Protein AF-A0A9P8I429-F1 (afdb_monomer)

Mean predicted aligned error: 4.39 Å

Foldseek 3Di:
DVVQLVVLVVQLVVCVVVV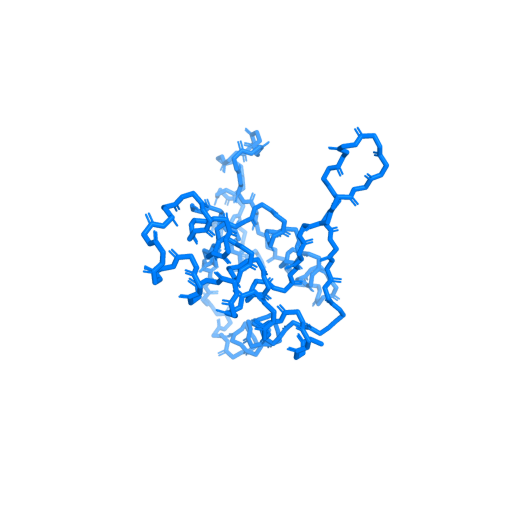PPVSNVVSVVQNLQVLLQWGWDQDPPRDTDIGGHPDHVVLVVVVVVVVVDPLQAAEEAEDADPVSQVVNVVSCVVVVQAEAEEDPPDPPVVVSVCCCVPVSSHRYYYYHD

pLDDT: mean 92.67, std 5.83, range [57.66, 98.06]

Organism: NCBI:txid265104

Solvent-accessible surface area (backbone atoms only — not comparable to full-atom values): 7317 Å² total; per-residue (Å²): 111,70,68,61,52,54,51,34,51,50,47,25,54,50,18,58,74,69,67,35,63,68,50,27,52,54,25,48,50,51,49,53,33,50,75,61,32,28,44,79,43,81,47,77,95,80,38,80,41,77,48,72,50,96,72,38,71,67,60,56,51,48,51,53,53,58,71,70,46,60,88,90,56,72,48,79,45,78,43,73,45,75,67,46,54,51,53,53,50,52,52,34,54,75,71,69,50,47,61,27,71,42,45,99,85,55,87,56,53,68,58,33,51,45,42,36,70,70,36,86,70,27,33,33,34,41,36,56,99

Sequence (129 aa):
MEGYVSMAAAKLLDAVKNKDTAGTEASYLQLRQLASGFMTVDGQNNDKIKVSFDSNPKLDYLEEKISAMPTESKMVVFHHFIHTNALISERLTKLKIKHARIWSGQKKVIEELSRFRDDPKCKILVLND

Secondary structure (DSSP, 8-state):
-HHHHHHHHHHHHHHHHTT-HHHHHHHHHHHHHHHTTEEEEE-GGG-EEEEE-S--HHHHHHHHHHHTS-TT--EEEEES-HHHHHHHHHHHHHTT--EEEE-TT-S-HHHHHHHHHH-TT--EEEEE-

Radius of gyration: 17.46 Å; Cα contacts (8 Å, |Δi|>4): 148; chains: 1; bounding box: 38×31×46 Å

InterPro domains:
  IPR027417 P-loop containing nucleoside triphosphate hydrolase [G3DSA:3.40.50.300] (5-129)
  IPR027417 P-loop containing nucleoside triphosphate hydrolase [SSF52540] (35-126)

Nearest PDB structures (foldseek):
  8enk-assembly1_A  TM=7.533E-01  e=4.285E-02  Homo sapiens
  6s8r-assembly1_A  TM=7.497E-01  e=5.234E-02  Drosophila melanogaster
  4cgz-assembly1_A  TM=8.079E-01  e=1.331E-01  Homo sapiens
  4q48-assembly1_A  TM=7.167E-01  e=2.339E+00  Deinococcus radiodurans R1 = ATCC 13939 = DSM 20539
  4q47-assembly1_A  TM=7.307E-01  e=3.730E+00  Deinococcus radiodurans R1 = ATCC 13939 = DSM 20539

Structure (mmCIF, N/CA/C/O backbone):
data_AF-A0A9P8I429-F1
#
_entry.id   AF-A0A9P8I429-F1
#
loop_
_atom_site.group_PDB
_atom_site.id
_atom_site.type_symbol
_atom_site.label_atom_id
_atom_site.label_alt_id
_atom_site.label_comp_id
_atom_site.label_asym_id
_atom_site.label_entity_id
_atom_site.label_seq_id
_atom_site.pdbx_PDB_ins_code
_atom_site.Cartn_x
_atom_site.Cartn_y
_atom_site.Cartn_z
_atom_site.occupancy
_atom_site.B_iso_or_equiv
_atom_site.auth_seq_id
_atom_site.auth_comp_id
_atom_site.auth_asym_id
_atom_site.auth_atom_id
_atom_site.pdbx_PDB_model_num
ATOM 1 N N . MET A 1 1 ? -4.573 -6.421 -17.853 1.00 57.66 1 MET A N 1
ATOM 2 C CA . MET A 1 1 ? -3.344 -6.582 -17.040 1.00 57.66 1 MET A CA 1
ATOM 3 C C . MET A 1 1 ? -2.288 -7.401 -17.777 1.00 57.66 1 MET A C 1
ATOM 5 O O . MET A 1 1 ? 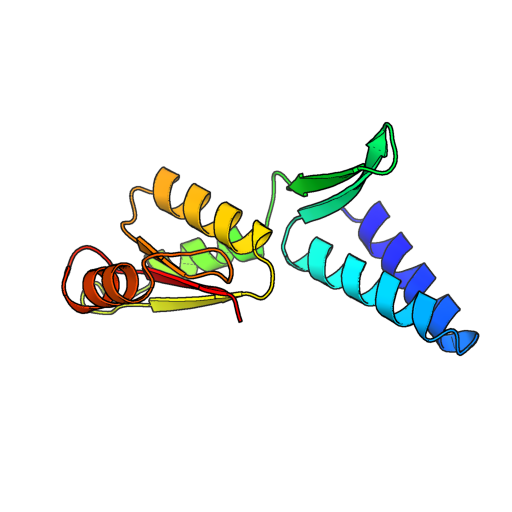-1.147 -6.959 -17.830 1.00 57.66 1 MET A O 1
ATOM 9 N N . GLU A 1 2 ? -2.668 -8.524 -18.403 1.00 62.41 2 GLU A N 1
ATOM 10 C CA . GLU A 1 2 ? -1.750 -9.428 -19.122 1.00 62.41 2 GLU A CA 1
ATOM 11 C C . GLU A 1 2 ? -0.841 -8.724 -20.143 1.00 62.41 2 GLU A C 1
ATOM 13 O O . GLU A 1 2 ? 0.356 -8.985 -20.160 1.00 62.41 2 GLU A O 1
ATOM 18 N N . GLY A 1 3 ? -1.354 -7.756 -20.914 1.00 82.00 3 GLY A N 1
ATOM 19 C CA . GLY A 1 3 ? -0.539 -7.023 -21.894 1.00 82.00 3 GLY A CA 1
ATOM 20 C C . GLY A 1 3 ? 0.637 -6.245 -21.282 1.00 82.00 3 GLY A C 1
ATOM 21 O O . GLY A 1 3 ? 1.768 -6.373 -21.742 1.00 82.00 3 GLY A O 1
ATOM 22 N N . TYR A 1 4 ? 0.403 -5.484 -20.207 1.00 83.12 4 TYR A N 1
ATOM 23 C CA . TYR A 1 4 ? 1.447 -4.664 -19.575 1.00 83.12 4 TYR A CA 1
ATOM 24 C C . TYR A 1 4 ? 2.495 -5.502 -18.844 1.00 83.12 4 TYR A C 1
ATOM 26 O O . TYR A 1 4 ? 3.683 -5.189 -18.904 1.00 83.12 4 TYR A O 1
ATOM 34 N N . VAL A 1 5 ? 2.062 -6.577 -18.179 1.00 85.19 5 VAL A N 1
ATOM 35 C CA . VAL A 1 5 ? 2.969 -7.491 -17.474 1.00 85.19 5 VAL A CA 1
ATOM 36 C C . VAL A 1 5 ? 3.880 -8.199 -18.474 1.00 85.19 5 VAL A C 1
ATOM 38 O O . VAL A 1 5 ? 5.098 -8.165 -18.307 1.00 85.19 5 VAL A O 1
ATOM 41 N N . SER A 1 6 ? 3.316 -8.758 -19.549 1.00 89.00 6 SER A N 1
ATOM 42 C CA . SER A 1 6 ? 4.089 -9.431 -20.599 1.00 89.00 6 SER A CA 1
ATOM 43 C C . SER A 1 6 ? 5.078 -8.487 -21.282 1.00 89.00 6 SER A C 1
ATOM 45 O O . SER A 1 6 ? 6.227 -8.860 -21.505 1.00 89.00 6 SER A O 1
ATOM 47 N N . MET A 1 7 ? 4.680 -7.238 -21.550 1.00 88.31 7 MET A N 1
ATOM 48 C CA . MET A 1 7 ? 5.580 -6.230 -22.117 1.00 88.31 7 MET A CA 1
ATOM 49 C C . MET A 1 7 ? 6.737 -5.874 -21.177 1.00 88.31 7 MET A C 1
ATOM 51 O O . MET A 1 7 ? 7.885 -5.831 -21.616 1.00 88.31 7 MET A O 1
ATOM 55 N N . ALA A 1 8 ? 6.461 -5.616 -19.897 1.00 88.62 8 ALA A N 1
ATOM 56 C CA . ALA A 1 8 ? 7.504 -5.277 -18.929 1.00 88.62 8 ALA A CA 1
ATOM 57 C C . ALA A 1 8 ? 8.461 -6.460 -18.686 1.00 88.62 8 ALA A C 1
ATOM 59 O O . ALA A 1 8 ? 9.672 -6.265 -18.588 1.00 88.62 8 ALA A O 1
ATOM 60 N N . ALA A 1 9 ? 7.941 -7.691 -18.668 1.00 91.38 9 ALA A N 1
ATOM 61 C CA . ALA A 1 9 ? 8.747 -8.905 -18.568 1.00 91.38 9 ALA A CA 1
ATOM 62 C C . ALA A 1 9 ? 9.642 -9.111 -19.801 1.00 91.38 9 ALA A C 1
ATOM 64 O O . ALA A 1 9 ? 10.825 -9.414 -19.657 1.00 91.38 9 ALA A O 1
ATOM 65 N N . ALA A 1 10 ? 9.111 -8.896 -21.009 1.00 92.56 10 ALA A N 1
ATOM 66 C CA . ALA A 1 10 ? 9.892 -8.982 -22.241 1.00 92.56 10 ALA A CA 1
ATOM 67 C C . ALA A 1 10 ? 11.034 -7.953 -22.264 1.00 92.56 10 ALA A C 1
ATOM 69 O O . ALA A 1 10 ? 12.169 -8.314 -22.569 1.00 92.56 10 ALA A O 1
ATOM 70 N N . LYS A 1 11 ? 10.756 -6.702 -21.867 1.00 92.19 11 LYS A N 1
ATOM 71 C CA . LYS A 1 11 ? 11.775 -5.644 -21.747 1.00 92.19 11 LYS A CA 1
ATOM 72 C C . LYS A 1 11 ? 12.861 -5.996 -20.736 1.00 92.19 11 LYS A C 1
ATOM 74 O O . LYS A 1 11 ? 14.035 -5.782 -21.013 1.00 92.19 11 LYS A O 1
ATOM 79 N N . LEU A 1 12 ? 12.484 -6.578 -19.597 1.00 92.62 12 LEU A N 1
ATOM 80 C CA . LEU A 1 12 ? 13.448 -7.034 -18.599 1.00 92.62 12 LEU A CA 1
ATOM 81 C C . LEU A 1 12 ? 14.372 -8.118 -19.169 1.00 92.62 12 LEU A C 1
ATOM 83 O O . LEU A 1 12 ? 15.586 -8.027 -19.022 1.00 92.62 12 LEU A O 1
ATOM 87 N N . LEU A 1 13 ? 13.809 -9.134 -19.831 1.00 93.75 13 LEU A N 1
ATOM 88 C CA . LEU A 1 13 ? 14.592 -10.222 -20.423 1.00 93.75 13 LEU A CA 1
ATOM 89 C C . LEU A 1 13 ? 15.557 -9.718 -21.499 1.00 93.75 13 LEU A C 1
ATOM 91 O O . LEU A 1 13 ? 16.689 -10.193 -21.569 1.00 93.75 13 LEU A O 1
ATOM 95 N N . ASP A 1 14 ? 15.117 -8.774 -22.327 1.00 95.19 14 ASP A N 1
ATOM 96 C CA . ASP A 1 14 ? 15.958 -8.159 -23.351 1.00 95.19 14 ASP A CA 1
ATOM 97 C C . ASP A 1 14 ? 17.098 -7.334 -22.730 1.00 95.19 14 ASP A C 1
ATOM 99 O O . ASP A 1 14 ? 18.266 -7.548 -23.053 1.00 95.19 14 ASP A O 1
ATOM 103 N N . ALA A 1 15 ? 16.792 -6.484 -21.744 1.00 93.69 15 ALA A N 1
ATOM 104 C CA . ALA A 1 15 ? 17.796 -5.685 -21.042 1.00 93.69 15 ALA A CA 1
ATOM 105 C C . ALA A 1 15 ? 18.860 -6.558 -20.350 1.00 93.69 15 ALA A C 1
ATOM 107 O O . ALA A 1 15 ? 20.057 -6.285 -20.461 1.00 93.69 15 ALA A O 1
ATOM 108 N N . VAL A 1 16 ? 18.448 -7.661 -19.711 1.00 93.94 16 VAL A N 1
ATOM 109 C CA . VAL A 1 16 ? 19.367 -8.618 -19.072 1.00 93.94 16 VAL A CA 1
ATOM 110 C C . VAL A 1 16 ? 20.281 -9.288 -20.100 1.00 93.94 16 VAL A C 1
ATOM 112 O O . VAL A 1 16 ? 21.489 -9.378 -19.874 1.00 93.94 16 VAL A O 1
ATOM 115 N N . LYS A 1 17 ? 19.740 -9.730 -21.245 1.00 95.88 17 LYS A N 1
ATOM 116 C CA . LYS A 1 17 ? 20.541 -10.328 -22.331 1.00 95.88 17 LYS A CA 1
ATOM 117 C C . LYS A 1 17 ? 21.586 -9.352 -22.866 1.00 95.88 17 LYS A C 1
ATOM 119 O O . LYS A 1 17 ? 22.721 -9.753 -23.118 1.00 95.88 17 LYS A O 1
ATOM 124 N N . ASN A 1 18 ? 21.213 -8.082 -22.979 1.00 95.12 18 ASN A N 1
ATOM 125 C CA . ASN A 1 18 ? 22.065 -7.022 -23.507 1.00 95.12 18 ASN A CA 1
ATOM 126 C C . ASN A 1 18 ? 23.000 -6.402 -22.450 1.00 95.12 18 ASN A C 1
ATOM 128 O O . ASN A 1 18 ? 23.774 -5.507 -22.781 1.00 95.12 18 ASN A O 1
ATOM 132 N N . LYS A 1 19 ? 22.965 -6.880 -21.194 1.00 94.50 19 LYS A N 1
ATOM 133 C CA . LYS A 1 19 ? 23.701 -6.311 -20.046 1.00 94.50 19 LYS A CA 1
ATOM 134 C C . LYS A 1 19 ? 23.427 -4.812 -19.834 1.00 94.50 19 LYS A C 1
ATOM 136 O O . LYS A 1 19 ? 24.275 -4.095 -19.306 1.00 94.50 19 LYS A O 1
ATOM 141 N N . ASP A 1 20 ? 22.237 -4.355 -20.217 1.00 94.75 20 ASP A N 1
ATOM 142 C CA . ASP A 1 20 ? 21.756 -3.000 -19.963 1.00 94.75 20 ASP A CA 1
ATOM 143 C C . ASP A 1 20 ? 21.217 -2.917 -18.530 1.00 94.75 20 ASP A C 1
ATOM 145 O O . ASP A 1 20 ? 20.091 -3.329 -18.223 1.00 94.75 20 ASP A O 1
ATOM 149 N N . THR A 1 21 ? 22.050 -2.409 -17.624 1.00 94.38 21 THR A N 1
ATOM 150 C CA . THR A 1 21 ? 21.715 -2.279 -16.203 1.00 94.38 21 THR A CA 1
ATOM 151 C C . THR A 1 21 ? 20.580 -1.284 -15.974 1.00 94.38 21 THR A C 1
ATOM 153 O O . THR A 1 21 ? 19.653 -1.586 -15.223 1.00 94.38 21 THR A O 1
ATOM 156 N N . ALA A 1 22 ? 20.586 -0.145 -16.670 1.00 93.06 22 ALA A N 1
ATOM 157 C CA . ALA A 1 22 ? 19.563 0.886 -16.527 1.00 93.06 22 ALA A CA 1
ATOM 158 C C . ALA A 1 22 ? 18.193 0.398 -17.029 1.00 93.06 22 ALA A C 1
ATOM 160 O O . ALA A 1 22 ? 17.178 0.572 -16.348 1.00 93.06 22 ALA A O 1
ATOM 161 N N . GLY A 1 23 ? 18.156 -0.274 -18.184 1.00 90.81 23 GLY A N 1
ATOM 162 C CA . GLY A 1 23 ? 16.935 -0.884 -18.717 1.00 90.81 23 GLY A CA 1
ATOM 163 C C . GLY A 1 23 ? 16.387 -2.002 -17.825 1.00 90.81 23 GLY A C 1
ATOM 164 O O . GLY A 1 23 ? 15.167 -2.128 -17.654 1.00 90.81 23 GLY A O 1
ATOM 165 N N . THR A 1 24 ? 17.282 -2.771 -17.198 1.00 92.94 24 THR A N 1
ATOM 166 C CA . THR A 1 24 ? 16.927 -3.818 -16.229 1.00 92.94 24 THR A CA 1
ATOM 167 C C . THR A 1 24 ? 16.264 -3.211 -14.993 1.00 92.94 24 THR A C 1
ATOM 169 O O . THR A 1 24 ? 15.174 -3.638 -14.609 1.00 92.94 24 THR A O 1
ATOM 172 N N . GLU A 1 25 ? 16.866 -2.177 -14.400 1.00 93.31 25 GLU A N 1
ATOM 173 C CA . GLU A 1 25 ? 16.322 -1.486 -13.225 1.00 93.31 25 GLU A CA 1
ATOM 174 C C . GLU A 1 25 ? 14.966 -0.833 -13.511 1.00 93.31 25 GLU A C 1
ATOM 176 O O . GLU A 1 25 ? 14.022 -0.986 -12.730 1.00 93.31 25 GLU A O 1
ATOM 181 N N . ALA A 1 26 ? 14.836 -0.158 -14.655 1.00 91.00 26 ALA A N 1
ATOM 182 C CA . ALA A 1 26 ? 13.589 0.479 -15.061 1.00 91.00 26 ALA A CA 1
ATOM 183 C C . ALA A 1 26 ? 12.457 -0.545 -15.249 1.00 91.00 26 ALA A C 1
ATOM 185 O O . ALA A 1 26 ? 11.350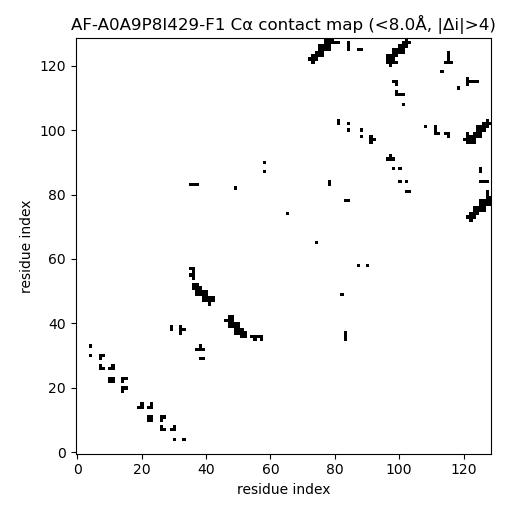 -0.358 -14.734 1.00 91.00 26 ALA A O 1
ATOM 186 N N . SER A 1 27 ? 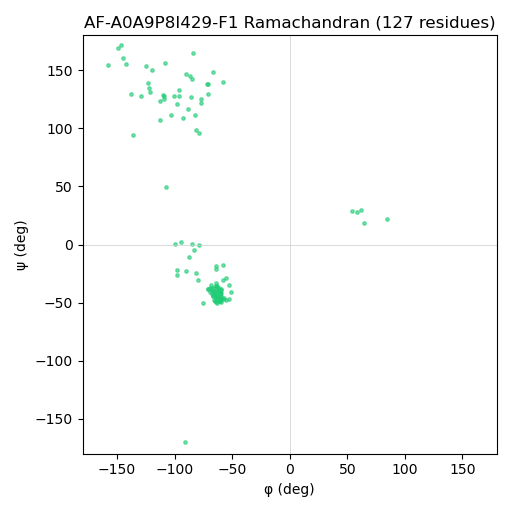12.736 -1.653 -15.942 1.00 92.31 27 SER A N 1
ATOM 187 C CA . SER A 1 27 ? 11.752 -2.716 -16.184 1.00 92.31 27 SER A CA 1
ATOM 188 C C . SER A 1 27 ? 11.375 -3.439 -14.889 1.00 92.31 27 SER A C 1
ATOM 190 O O . SER A 1 27 ? 10.198 -3.707 -14.639 1.00 92.31 27 SER A O 1
ATOM 192 N N . TYR A 1 28 ? 12.352 -3.693 -14.015 1.00 93.81 28 TYR A N 1
ATOM 193 C CA . TYR A 1 28 ? 12.114 -4.270 -12.695 1.00 93.81 28 TYR A CA 1
ATOM 194 C C . TYR A 1 28 ? 11.231 -3.364 -11.826 1.00 93.81 28 TYR A C 1
ATOM 196 O O . TYR A 1 28 ? 10.271 -3.834 -11.211 1.00 93.81 28 TYR A O 1
ATOM 204 N N . LEU A 1 29 ? 11.488 -2.053 -11.819 1.00 93.31 29 LEU A N 1
ATOM 205 C CA . LEU A 1 29 ? 10.653 -1.086 -11.110 1.00 93.31 29 LEU A CA 1
ATOM 206 C C . LEU A 1 29 ? 9.207 -1.102 -11.625 1.00 93.31 29 LEU A C 1
ATOM 208 O O . LEU A 1 29 ? 8.279 -1.127 -10.815 1.00 93.31 29 LEU A O 1
ATOM 212 N N . GLN A 1 30 ? 9.003 -1.136 -12.945 1.00 93.06 30 GLN A N 1
ATOM 213 C CA . GLN A 1 30 ? 7.664 -1.225 -13.541 1.00 93.06 30 GLN A CA 1
ATOM 214 C C . GLN A 1 30 ? 6.927 -2.493 -13.097 1.00 93.06 30 GLN A C 1
ATOM 216 O O . GLN A 1 30 ? 5.778 -2.413 -12.665 1.00 93.06 30 GLN A O 1
ATOM 221 N N . LEU A 1 31 ? 7.593 -3.651 -13.116 1.00 93.75 31 LEU A N 1
ATOM 222 C CA . LEU A 1 31 ? 7.013 -4.907 -12.631 1.00 93.75 31 LEU A CA 1
ATOM 223 C C . LEU A 1 31 ? 6.629 -4.830 -11.147 1.00 93.75 31 LEU A C 1
A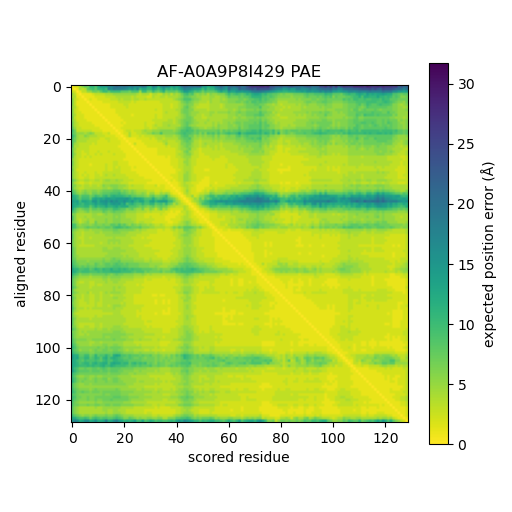TOM 225 O O . LEU A 1 31 ? 5.550 -5.288 -10.770 1.00 93.75 31 LEU A O 1
ATOM 229 N N . ARG A 1 32 ? 7.458 -4.203 -10.301 1.00 94.75 32 ARG A N 1
ATOM 230 C CA . ARG A 1 32 ? 7.132 -3.993 -8.879 1.00 94.75 32 ARG A CA 1
ATOM 231 C C . ARG A 1 32 ? 5.903 -3.105 -8.692 1.00 94.75 32 ARG A C 1
ATOM 233 O O . ARG A 1 32 ? 5.086 -3.397 -7.816 1.00 94.75 32 ARG A O 1
ATOM 240 N N . GLN A 1 33 ? 5.754 -2.047 -9.492 1.00 94.69 33 GLN A N 1
ATOM 241 C CA . GLN A 1 33 ? 4.566 -1.186 -9.457 1.00 94.69 33 GLN A CA 1
ATOM 242 C C . GLN A 1 33 ? 3.318 -1.979 -9.854 1.00 94.69 33 GLN A C 1
ATOM 244 O O . GLN A 1 33 ? 2.357 -2.009 -9.082 1.00 94.69 33 GLN A O 1
ATOM 249 N N . LEU A 1 34 ? 3.377 -2.704 -10.982 1.00 93.50 34 LEU A N 1
ATOM 250 C CA . LEU A 1 34 ? 2.278 -3.546 -11.467 1.00 93.50 34 LEU A CA 1
ATOM 251 C C . LEU A 1 34 ? 1.847 -4.556 -10.404 1.00 93.50 34 LEU A C 1
ATOM 253 O O . LEU A 1 34 ? 0.669 -4.645 -10.064 1.00 93.50 34 LEU A O 1
ATOM 257 N N . ALA A 1 35 ? 2.815 -5.246 -9.798 1.00 92.50 35 ALA A N 1
ATOM 258 C CA . ALA A 1 35 ? 2.569 -6.178 -8.706 1.00 92.50 35 ALA A CA 1
ATOM 259 C C . ALA A 1 35 ? 2.009 -5.500 -7.445 1.00 92.50 35 ALA A C 1
ATOM 261 O O . ALA A 1 35 ? 1.489 -6.186 -6.572 1.00 92.50 35 ALA A O 1
ATOM 262 N N . SER A 1 36 ? 2.151 -4.184 -7.295 1.00 93.62 36 SER A N 1
ATOM 263 C CA . SER A 1 36 ? 1.601 -3.397 -6.182 1.00 93.62 36 SER A CA 1
ATOM 264 C C . SER A 1 36 ? 0.235 -2.779 -6.512 1.00 93.62 36 SER A C 1
ATOM 266 O O . SER A 1 36 ? -0.339 -2.080 -5.674 1.00 93.62 36 SER A O 1
ATOM 268 N N . GLY A 1 37 ? -0.292 -3.057 -7.709 1.00 93.62 37 GLY A N 1
ATOM 269 C CA . GLY A 1 37 ? -1.623 -2.663 -8.164 1.00 93.62 37 GLY A CA 1
ATOM 270 C C . GLY A 1 37 ? -1.717 -1.258 -8.751 1.00 93.62 37 GLY A C 1
ATOM 271 O O . GLY A 1 37 ? -2.802 -0.681 -8.782 1.00 93.62 37 GLY A O 1
ATOM 272 N N . PHE A 1 38 ? -0.600 -0.699 -9.212 1.00 95.06 38 PHE A N 1
ATOM 273 C CA . PHE A 1 38 ? -0.599 0.565 -9.940 1.00 95.06 38 PHE A CA 1
ATOM 274 C C . PHE A 1 38 ? 0.496 0.582 -11.006 1.00 95.06 38 PHE A C 1
ATOM 276 O O . PHE A 1 38 ? 1.350 -0.296 -11.061 1.00 95.06 38 PHE A O 1
ATOM 283 N N . MET A 1 39 ? 0.505 1.599 -11.852 1.00 93.94 39 MET A N 1
ATOM 284 C CA . MET A 1 39 ? 1.631 1.877 -12.734 1.00 93.94 39 MET A CA 1
ATOM 285 C C . MET A 1 39 ? 1.856 3.372 -12.872 1.00 93.94 39 MET A C 1
ATOM 287 O O . MET A 1 39 ? 0.938 4.171 -12.695 1.00 93.94 39 MET A O 1
ATOM 291 N N . THR A 1 40 ? 3.089 3.746 -13.191 1.00 92.62 40 THR A N 1
ATOM 292 C CA . THR A 1 40 ? 3.428 5.117 -13.563 1.00 92.62 40 THR A CA 1
ATOM 293 C C . THR A 1 40 ? 3.424 5.233 -15.081 1.00 92.62 40 THR A C 1
ATOM 295 O O . THR A 1 40 ? 4.076 4.437 -15.755 1.00 92.62 40 THR A O 1
ATOM 298 N N . VAL A 1 41 ? 2.697 6.214 -15.600 1.00 89.75 41 VAL A N 1
ATOM 299 C CA . VAL A 1 41 ? 2.647 6.567 -17.020 1.00 89.75 41 VAL A CA 1
ATOM 300 C C . VAL A 1 41 ? 3.113 8.003 -17.198 1.00 89.75 41 VAL A C 1
ATOM 302 O O . VAL A 1 41 ? 2.932 8.835 -16.304 1.00 89.75 41 VAL A O 1
ATOM 305 N N . ASP A 1 42 ? 3.708 8.288 -18.347 1.00 86.94 42 ASP A N 1
ATOM 306 C CA . ASP A 1 42 ? 4.075 9.650 -18.707 1.00 86.94 42 ASP A CA 1
ATOM 307 C C . ASP A 1 42 ? 2.814 10.406 -19.152 1.00 86.94 42 ASP A C 1
ATOM 309 O O . ASP A 1 42 ? 2.051 9.951 -20.007 1.00 86.94 42 ASP A O 1
ATOM 313 N N . GLY A 1 43 ? 2.563 11.535 -18.503 1.00 83.31 43 GLY A N 1
ATOM 314 C CA . GLY A 1 43 ? 1.513 12.487 -18.818 1.00 83.31 43 GLY A CA 1
ATOM 315 C C . GLY A 1 43 ? 1.991 13.569 -19.783 1.00 83.31 43 GLY A C 1
ATOM 316 O O . GLY A 1 43 ? 3.082 13.510 -20.352 1.00 83.31 43 GLY A O 1
ATOM 317 N N . GLN A 1 44 ? 1.163 14.598 -19.961 1.00 81.12 44 GLN A N 1
ATOM 318 C CA . GLN A 1 44 ? 1.572 15.791 -20.705 1.00 81.12 44 GLN A CA 1
ATOM 319 C C . GLN A 1 44 ? 2.683 16.529 -19.934 1.00 81.12 44 GLN A C 1
ATOM 321 O O . GLN A 1 44 ? 2.718 16.488 -18.709 1.00 81.12 44 GLN A O 1
ATOM 326 N N . ASN A 1 45 ? 3.598 17.193 -20.646 1.00 80.06 45 ASN A N 1
ATOM 327 C CA . ASN A 1 45 ? 4.696 17.988 -20.068 1.00 80.06 45 ASN A CA 1
ATOM 328 C C . ASN A 1 45 ? 5.716 17.216 -19.201 1.00 80.06 45 ASN A C 1
ATOM 330 O O . ASN A 1 45 ? 6.332 17.811 -18.322 1.00 80.06 45 ASN A O 1
ATOM 334 N N . ASN A 1 46 ? 5.946 15.924 -19.467 1.00 76.38 46 ASN A N 1
ATOM 335 C CA . ASN A 1 46 ? 6.842 15.050 -18.685 1.00 76.38 46 ASN A CA 1
ATOM 336 C C . ASN A 1 46 ? 6.393 14.800 -17.231 1.00 76.38 46 ASN A C 1
ATOM 338 O O . ASN A 1 46 ? 7.193 14.348 -16.405 1.00 76.38 46 ASN A O 1
ATOM 342 N N . ASP A 1 47 ? 5.120 15.042 -16.911 1.00 87.12 47 ASP A N 1
ATOM 343 C CA . ASP A 1 47 ? 4.579 14.692 -15.602 1.00 87.12 47 ASP A CA 1
ATOM 344 C C . ASP A 1 47 ? 4.421 13.176 -15.463 1.00 87.12 47 ASP A C 1
ATOM 346 O O . ASP A 1 47 ? 3.948 12.493 -16.366 1.00 87.12 47 ASP A O 1
ATOM 350 N N . LYS A 1 48 ? 4.773 12.627 -14.299 1.00 87.56 48 LYS A N 1
ATOM 351 C CA . LYS A 1 48 ? 4.571 11.203 -13.997 1.00 87.56 48 LYS A CA 1
ATOM 352 C C . LYS A 1 48 ? 3.232 10.994 -13.304 1.00 87.56 48 LYS A C 1
ATOM 354 O O . LYS A 1 48 ? 3.078 11.328 -12.128 1.00 87.56 48 LYS A O 1
ATOM 359 N N . ILE A 1 49 ? 2.282 10.389 -14.008 1.00 91.44 49 ILE A N 1
ATOM 360 C CA . ILE A 1 49 ? 0.941 10.099 -13.497 1.00 91.44 49 ILE A CA 1
ATOM 361 C C . ILE A 1 49 ? 0.905 8.664 -12.973 1.00 91.44 49 ILE A C 1
ATOM 363 O O . ILE A 1 49 ? 1.350 7.733 -13.640 1.00 91.44 49 ILE A O 1
ATOM 367 N N . LYS A 1 50 ? 0.359 8.463 -11.771 1.00 93.62 50 LYS A N 1
ATOM 368 C CA . LYS A 1 50 ? 0.150 7.124 -11.202 1.00 93.62 50 LYS A CA 1
ATOM 369 C C . LYS A 1 50 ? -1.288 6.692 -11.433 1.00 93.62 50 LYS A C 1
ATOM 371 O O . LYS A 1 50 ? -2.209 7.347 -10.952 1.00 93.62 50 LYS A O 1
ATOM 376 N N . VAL A 1 51 ? -1.465 5.580 -12.132 1.00 92.38 51 VAL A N 1
ATOM 377 C CA . VAL A 1 51 ? -2.770 4.984 -12.419 1.00 92.38 51 VAL A CA 1
ATOM 378 C C . VAL A 1 51 ? -2.907 3.711 -11.602 1.00 92.38 51 VAL A C 1
ATOM 380 O O . VAL A 1 51 ? -2.048 2.833 -11.659 1.00 92.38 51 VAL A O 1
ATOM 383 N N . SER A 1 52 ? -3.975 3.629 -10.820 1.00 93.19 52 SER A N 1
ATOM 384 C CA . SER A 1 52 ? -4.314 2.451 -10.022 1.00 93.19 52 SER A CA 1
ATOM 385 C C . SER A 1 52 ? -5.204 1.520 -10.837 1.00 93.19 52 SER A C 1
ATOM 387 O O . SER A 1 52 ? -6.014 1.989 -11.632 1.00 93.19 52 SER A O 1
ATOM 389 N N . PHE A 1 53 ? -5.075 0.212 -10.634 1.00 90.62 53 PHE A N 1
ATOM 390 C CA . PHE A 1 53 ? -5.980 -0.755 -11.254 1.00 90.62 53 PHE A CA 1
ATOM 391 C C . PHE A 1 53 ? -7.221 -0.968 -10.386 1.00 90.62 53 PHE A C 1
ATOM 393 O O . PHE A 1 53 ? -7.117 -0.986 -9.159 1.00 90.62 53 PHE A O 1
ATOM 400 N N . ASP A 1 54 ? -8.373 -1.189 -11.024 1.00 87.19 54 ASP A N 1
ATOM 401 C CA . ASP A 1 54 ? -9.632 -1.467 -10.318 1.00 87.19 54 ASP A CA 1
ATOM 402 C C . ASP A 1 54 ? -9.546 -2.751 -9.482 1.00 87.19 54 ASP A C 1
ATOM 404 O O . ASP A 1 54 ? -10.028 -2.808 -8.352 1.00 87.19 54 ASP A O 1
ATOM 408 N N . SER A 1 55 ? -8.883 -3.776 -10.027 1.00 87.25 55 SER A N 1
ATOM 409 C CA . SER A 1 55 ? -8.586 -5.025 -9.327 1.00 87.25 55 SER A CA 1
ATOM 410 C C . SER A 1 55 ? -7.143 -5.030 -8.829 1.00 87.25 55 SER A C 1
ATOM 412 O O . SER A 1 55 ? -6.200 -4.814 -9.596 1.00 87.25 55 SER A O 1
ATOM 414 N N . ASN A 1 56 ? -6.972 -5.319 -7.538 1.00 91.81 56 ASN A N 1
ATOM 415 C CA . ASN A 1 56 ? -5.671 -5.497 -6.911 1.00 91.81 56 ASN A CA 1
ATOM 416 C C . ASN A 1 56 ? -5.709 -6.724 -5.987 1.00 91.81 56 ASN A C 1
ATOM 418 O O . ASN A 1 56 ? -6.029 -6.583 -4.802 1.00 91.81 56 ASN A O 1
ATOM 422 N N . PRO A 1 57 ? -5.300 -7.904 -6.490 1.00 93.12 57 PRO A N 1
ATOM 423 C CA . PRO A 1 57 ? -5.351 -9.149 -5.727 1.00 93.12 57 PRO A CA 1
ATOM 424 C C . PRO A 1 57 ? -4.609 -9.092 -4.387 1.00 93.12 57 PRO A C 1
ATOM 426 O O . PRO A 1 57 ? -4.997 -9.767 -3.439 1.00 93.12 57 PRO A O 1
ATOM 429 N N . LYS A 1 58 ? -3.556 -8.267 -4.266 1.00 93.44 58 LYS A N 1
ATOM 430 C CA . LYS A 1 58 ? -2.849 -8.095 -2.987 1.00 93.44 58 LYS A CA 1
ATOM 431 C C . LYS A 1 58 ? -3.685 -7.354 -1.951 1.00 93.44 58 LYS A C 1
ATOM 433 O O . LYS A 1 58 ? -3.593 -7.682 -0.773 1.00 93.44 58 LYS A O 1
ATOM 438 N N . LEU A 1 59 ? -4.470 -6.358 -2.363 1.00 94.75 59 LEU A N 1
ATOM 439 C CA . LEU A 1 59 ? -5.380 -5.660 -1.450 1.00 94.75 59 LEU A CA 1
ATOM 440 C C . LEU A 1 59 ? -6.547 -6.553 -1.049 1.00 94.75 59 LEU A C 1
ATOM 442 O O . LEU A 1 59 ? -6.929 -6.544 0.116 1.00 94.75 59 LEU A O 1
ATOM 446 N N . ASP A 1 60 ? -7.060 -7.344 -1.987 1.00 95.12 60 ASP A N 1
ATOM 447 C CA . ASP A 1 60 ? -8.146 -8.285 -1.713 1.00 95.12 60 ASP A CA 1
ATOM 448 C C . ASP A 1 60 ? -7.681 -9.367 -0.721 1.00 95.12 60 ASP A C 1
ATOM 450 O O . ASP A 1 60 ? -8.359 -9.656 0.263 1.00 95.12 60 ASP A O 1
ATOM 454 N N . TYR A 1 61 ? -6.458 -9.877 -0.886 1.00 96.06 61 TYR A N 1
ATOM 455 C CA . TYR A 1 61 ? -5.861 -10.804 0.075 1.00 96.06 61 TYR A CA 1
ATOM 456 C C . TYR A 1 61 ? -5.549 -10.152 1.430 1.00 96.06 61 TYR A C 1
ATOM 458 O O . TYR A 1 61 ? -5.713 -10.774 2.478 1.00 96.06 61 TYR A O 1
ATOM 466 N N . LEU A 1 62 ? -5.110 -8.889 1.443 1.00 95.81 62 LEU A N 1
ATOM 467 C CA . LEU A 1 62 ? -4.910 -8.149 2.691 1.00 95.81 62 LEU A CA 1
ATOM 468 C C . LEU A 1 62 ? -6.225 -8.021 3.474 1.00 95.81 62 LEU A C 1
ATOM 470 O O . LEU A 1 62 ? -6.234 -8.214 4.687 1.00 95.81 62 LEU A O 1
ATOM 474 N N . GLU A 1 63 ? -7.329 -7.728 2.792 1.00 95.31 63 GLU A N 1
ATOM 475 C CA . GLU A 1 63 ? -8.663 -7.658 3.390 1.00 95.31 63 GLU A CA 1
ATOM 476 C C . GLU A 1 63 ? -9.093 -8.995 4.007 1.00 95.31 63 GLU A C 1
ATOM 478 O O . GLU A 1 63 ? -9.583 -9.018 5.141 1.00 95.31 63 GLU A O 1
ATOM 483 N N . GLU A 1 64 ? -8.828 -10.111 3.323 1.00 96.69 64 GLU A N 1
ATOM 484 C CA . GLU A 1 64 ? -9.044 -11.458 3.863 1.00 96.69 64 GLU A CA 1
ATOM 485 C C . GLU A 1 64 ? -8.250 -11.666 5.165 1.00 96.69 64 GLU A C 1
ATOM 487 O O . GLU A 1 64 ? -8.799 -12.115 6.173 1.00 96.69 64 GLU A O 1
ATOM 492 N N . LYS A 1 65 ? -6.966 -11.281 5.189 1.00 97.00 65 LYS A N 1
ATOM 493 C CA . LYS A 1 65 ? -6.117 -11.435 6.383 1.00 97.00 65 LYS A CA 1
ATOM 494 C C . LYS A 1 65 ? -6.513 -10.538 7.537 1.00 97.00 65 LYS A C 1
ATOM 496 O O . LYS A 1 65 ? -6.397 -10.960 8.684 1.00 97.00 65 LYS A O 1
ATOM 501 N N . ILE A 1 66 ? -6.991 -9.332 7.258 1.00 95.50 66 ILE A N 1
ATOM 502 C CA . ILE A 1 66 ? -7.499 -8.445 8.302 1.00 95.50 66 ILE A CA 1
ATOM 503 C C . ILE A 1 66 ? -8.805 -8.998 8.876 1.00 95.50 66 ILE A C 1
ATOM 505 O O . ILE A 1 66 ? -8.972 -9.001 10.092 1.00 95.50 66 ILE A O 1
ATOM 509 N N . SER A 1 67 ? -9.689 -9.526 8.028 1.00 94.38 67 SER A N 1
ATOM 510 C CA . SER A 1 67 ? -10.948 -10.153 8.455 1.00 94.38 67 SER A CA 1
ATOM 511 C C . SER A 1 67 ? -10.726 -11.415 9.295 1.00 94.38 67 SER A C 1
ATOM 513 O O . SER A 1 67 ? -11.495 -11.689 10.211 1.00 94.38 67 SER A O 1
ATOM 515 N N . ALA A 1 68 ? -9.662 -12.168 9.005 1.00 95.62 68 ALA A N 1
ATOM 516 C CA . ALA A 1 68 ? -9.276 -13.366 9.750 1.00 95.62 68 ALA A CA 1
ATOM 517 C C . ALA A 1 68 ? -8.447 -13.076 11.018 1.00 95.62 68 ALA A C 1
ATOM 519 O O . ALA A 1 68 ? -8.104 -14.001 11.757 1.00 95.62 68 ALA A O 1
ATOM 520 N N . MET A 1 69 ? -8.078 -11.817 11.267 1.00 95.12 69 MET A N 1
ATOM 521 C CA . MET A 1 69 ? -7.243 -11.446 12.407 1.00 95.12 69 MET A CA 1
ATOM 522 C C . MET A 1 69 ? -8.028 -11.568 13.727 1.00 95.12 69 MET A C 1
ATOM 524 O O . MET A 1 69 ? -9.171 -11.112 13.795 1.00 95.12 69 MET A O 1
ATOM 528 N N . PRO A 1 70 ? -7.424 -12.095 14.812 1.00 94.31 70 PRO A N 1
ATOM 529 C CA . PRO A 1 70 ? -8.062 -12.096 16.124 1.00 94.31 70 PRO A CA 1
ATOM 530 C C . PRO A 1 70 ? -8.423 -10.679 16.586 1.00 94.31 70 PRO A C 1
ATOM 532 O O . PRO A 1 70 ? -7.627 -9.749 16.447 1.00 94.31 70 PRO A O 1
ATOM 535 N N . THR A 1 71 ? -9.595 -10.523 17.205 1.00 89.19 71 THR A N 1
ATOM 536 C CA . THR A 1 71 ? -10.141 -9.215 17.611 1.00 89.19 71 THR A CA 1
ATOM 537 C C . THR A 1 71 ? -9.220 -8.434 18.550 1.00 89.19 71 THR A C 1
ATOM 539 O O . THR A 1 71 ? -9.190 -7.206 18.501 1.00 89.19 71 THR A O 1
ATOM 542 N N . GLU A 1 72 ? -8.423 -9.121 19.369 1.00 91.25 72 GLU A N 1
ATOM 543 C CA . GLU A 1 72 ? -7.498 -8.499 20.327 1.00 91.25 72 GLU A CA 1
ATOM 544 C C . GLU A 1 72 ? -6.123 -8.168 19.732 1.00 91.25 72 GLU A C 1
ATOM 546 O O . GLU A 1 72 ? -5.345 -7.426 20.328 1.00 91.25 72 GLU A O 1
ATOM 551 N N . SER A 1 73 ? -5.824 -8.646 18.525 1.00 95.12 73 SER A N 1
ATOM 552 C CA . SER A 1 73 ? -4.538 -8.413 17.871 1.00 95.12 73 SER A CA 1
ATOM 553 C C . SER A 1 73 ? -4.492 -7.073 17.133 1.00 95.12 73 SER A C 1
ATOM 555 O O . SER A 1 73 ? -5.512 -6.424 16.891 1.00 95.12 73 SER A O 1
ATOM 557 N N . LYS A 1 74 ? -3.274 -6.650 16.781 1.00 96.56 74 LYS A N 1
ATOM 558 C CA . LYS A 1 74 ? -2.999 -5.542 15.861 1.00 96.56 74 LYS A CA 1
ATOM 559 C C . LYS A 1 74 ? -2.090 -6.033 14.738 1.00 96.56 74 LYS A C 1
ATOM 561 O O . LYS A 1 74 ? -1.309 -6.958 14.944 1.00 96.56 74 LYS A O 1
ATOM 566 N N . MET A 1 75 ? -2.166 -5.395 13.574 1.00 97.62 75 MET A N 1
ATOM 567 C CA . MET A 1 75 ? -1.372 -5.744 12.394 1.00 97.62 75 MET A CA 1
ATOM 568 C C . MET A 1 75 ? -0.552 -4.549 11.917 1.00 97.62 75 MET A C 1
ATOM 570 O O . MET A 1 75 ? -1.050 -3.425 11.858 1.00 97.62 75 MET A O 1
ATOM 574 N N . VAL A 1 76 ? 0.694 -4.811 11.526 1.00 97.50 76 VAL A N 1
ATOM 575 C CA . VAL A 1 76 ? 1.544 -3.854 10.813 1.00 97.50 76 VAL A CA 1
ATOM 576 C C . VAL A 1 76 ? 1.699 -4.333 9.373 1.00 97.50 76 VAL A C 1
ATOM 578 O O . VAL A 1 76 ? 2.055 -5.484 9.134 1.00 97.50 76 VAL A O 1
ATOM 581 N N . VAL A 1 77 ? 1.413 -3.451 8.421 1.00 97.06 77 VAL A N 1
ATOM 582 C CA . VAL A 1 77 ? 1.477 -3.706 6.982 1.00 97.06 77 VAL A CA 1
ATOM 583 C C . VAL A 1 77 ? 2.603 -2.866 6.396 1.00 97.06 77 VAL A C 1
ATOM 585 O O . VAL A 1 77 ? 2.475 -1.645 6.275 1.00 97.06 77 VAL A O 1
ATOM 588 N N . PHE A 1 78 ? 3.696 -3.531 6.033 1.00 96.12 78 PHE A N 1
ATOM 589 C CA . PHE A 1 78 ? 4.821 -2.919 5.331 1.00 96.12 78 PHE A CA 1
ATOM 590 C C . PHE A 1 78 ? 4.570 -2.901 3.824 1.00 96.12 78 PHE A C 1
ATOM 592 O O . PHE A 1 78 ? 3.990 -3.836 3.265 1.00 96.12 78 PHE A O 1
ATOM 599 N N . HIS A 1 79 ? 4.987 -1.827 3.163 1.00 94.81 79 HIS A N 1
ATOM 600 C CA . HIS A 1 79 ? 4.923 -1.702 1.710 1.00 94.81 79 HIS A CA 1
ATOM 601 C C . HIS A 1 79 ? 5.936 -0.664 1.216 1.00 94.81 79 HIS A C 1
ATOM 603 O O . HIS A 1 79 ? 6.253 0.306 1.899 1.00 94.81 79 HIS A O 1
ATOM 609 N N . HIS A 1 80 ? 6.368 -0.811 -0.032 1.00 93.88 80 HIS A N 1
ATOM 610 C CA . HIS A 1 80 ? 7.487 -0.021 -0.541 1.00 93.88 80 HIS A CA 1
ATOM 611 C C . HIS A 1 80 ? 7.096 1.312 -1.196 1.00 93.88 80 HIS A C 1
ATOM 613 O O . HIS A 1 80 ? 7.909 2.227 -1.315 1.00 93.88 80 HIS A O 1
ATOM 619 N N . PHE A 1 81 ? 5.856 1.450 -1.672 1.00 94.62 81 PHE A N 1
ATOM 620 C CA . PHE A 1 81 ? 5.455 2.613 -2.462 1.00 94.62 81 PHE A CA 1
ATOM 621 C C . PHE A 1 81 ? 4.488 3.509 -1.694 1.00 94.62 81 PHE A C 1
ATOM 623 O O . PHE A 1 81 ? 3.407 3.085 -1.298 1.00 94.62 81 PHE A O 1
ATOM 630 N N . ILE A 1 82 ? 4.789 4.808 -1.625 1.00 94.19 82 ILE A N 1
ATOM 631 C CA . ILE A 1 82 ? 3.882 5.820 -1.047 1.00 94.19 82 ILE A CA 1
ATOM 632 C C . ILE A 1 82 ? 2.479 5.756 -1.682 1.00 94.19 82 ILE A C 1
ATOM 634 O O . ILE A 1 82 ? 1.477 5.950 -1.000 1.00 94.19 82 ILE A O 1
ATOM 638 N N . HIS A 1 83 ? 2.384 5.441 -2.979 1.00 94.88 83 HIS A N 1
ATOM 639 C CA . HIS A 1 83 ? 1.089 5.270 -3.652 1.00 94.88 83 HIS A CA 1
ATOM 640 C C . HIS A 1 83 ? 0.310 4.067 -3.114 1.00 94.88 83 HIS A C 1
ATOM 642 O O . HIS A 1 83 ? -0.882 4.168 -2.842 1.00 94.88 83 HIS A O 1
ATOM 648 N N . THR A 1 84 ? 0.994 2.949 -2.868 1.00 95.06 84 THR A N 1
ATOM 649 C CA . THR A 1 84 ? 0.407 1.769 -2.225 1.00 95.06 84 THR A CA 1
ATOM 650 C C . THR A 1 84 ? -0.053 2.075 -0.799 1.00 95.06 84 THR A C 1
ATOM 652 O O . THR A 1 84 ? -1.126 1.617 -0.415 1.00 95.06 84 THR A O 1
ATOM 655 N N . ASN A 1 85 ? 0.663 2.927 -0.049 1.00 95.19 85 ASN A N 1
ATOM 656 C CA . ASN A 1 85 ? 0.193 3.432 1.251 1.00 95.19 85 ASN A CA 1
ATOM 657 C C . ASN A 1 85 ? -1.218 4.040 1.145 1.00 95.19 85 ASN A C 1
ATOM 659 O O . ASN A 1 85 ? -2.092 3.758 1.965 1.00 95.19 85 ASN A O 1
ATOM 663 N N . ALA A 1 86 ? -1.426 4.889 0.131 1.00 94.62 86 ALA A N 1
ATOM 664 C CA . ALA A 1 86 ? -2.701 5.552 -0.111 1.00 94.62 86 ALA A CA 1
ATOM 665 C C . ALA A 1 86 ? -3.793 4.555 -0.512 1.00 94.62 86 ALA A C 1
ATOM 667 O O . ALA A 1 86 ? -4.880 4.608 0.057 1.00 94.62 86 ALA A O 1
ATOM 668 N N . LEU A 1 87 ? -3.483 3.606 -1.400 1.00 95.69 87 LEU A N 1
ATOM 669 C CA . LEU A 1 87 ? -4.425 2.566 -1.821 1.00 95.69 87 LEU A CA 1
ATOM 670 C C . LEU A 1 87 ? -4.897 1.682 -0.660 1.00 95.69 87 LEU A C 1
ATOM 672 O O . LEU A 1 87 ? -6.096 1.442 -0.516 1.00 95.69 87 LEU A O 1
ATOM 676 N N . ILE A 1 88 ? -3.972 1.235 0.198 1.00 96.75 88 ILE A N 1
ATOM 677 C CA . ILE A 1 88 ? -4.320 0.455 1.393 1.00 96.75 88 ILE A CA 1
ATOM 678 C C . ILE A 1 88 ? -5.224 1.292 2.306 1.00 96.75 88 ILE A C 1
ATOM 680 O O . ILE A 1 88 ? -6.276 0.826 2.735 1.00 96.75 88 ILE A O 1
ATOM 684 N N . SER A 1 89 ? -4.849 2.543 2.577 1.00 96.25 89 SER A N 1
ATOM 685 C CA . SER A 1 89 ? -5.630 3.429 3.444 1.00 96.25 89 SER A CA 1
ATOM 686 C C . SER A 1 89 ? -7.042 3.690 2.930 1.00 96.25 89 SER A C 1
ATOM 688 O O . SER A 1 89 ? -7.997 3.671 3.711 1.00 96.25 89 SER A O 1
ATOM 690 N N . GLU A 1 90 ? -7.193 3.919 1.628 1.00 96.06 90 GLU A N 1
ATOM 691 C CA . GLU A 1 90 ? -8.496 4.131 1.010 1.00 96.06 90 GLU A CA 1
ATOM 692 C C . GLU A 1 90 ? -9.382 2.890 1.178 1.00 96.06 90 GLU A C 1
ATOM 694 O O . GLU A 1 90 ? -10.531 3.010 1.610 1.00 96.06 90 GLU A O 1
ATOM 699 N N . ARG A 1 91 ? -8.837 1.690 0.927 1.00 95.31 91 ARG A N 1
ATOM 700 C CA . ARG A 1 91 ? -9.554 0.422 1.131 1.00 95.31 91 ARG A CA 1
ATOM 701 C C . ARG A 1 91 ? -9.985 0.250 2.589 1.00 95.31 91 ARG A C 1
ATOM 703 O O . ARG A 1 91 ? -11.162 0.008 2.845 1.00 95.31 91 ARG A O 1
ATOM 710 N N . LEU A 1 92 ? -9.078 0.446 3.547 1.00 96.69 92 LEU A N 1
ATOM 711 C CA . LEU A 1 92 ? -9.396 0.339 4.978 1.00 96.69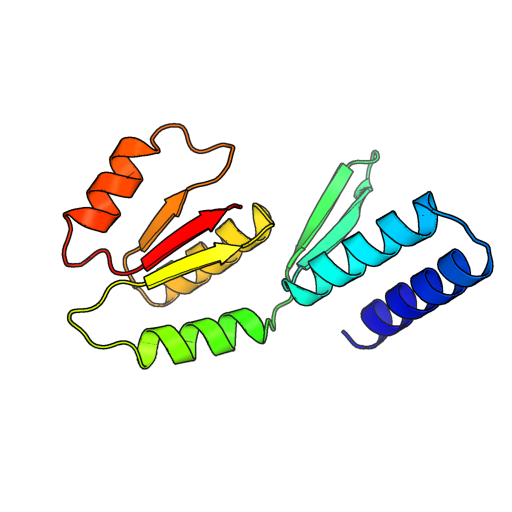 92 LEU A CA 1
ATOM 712 C C . LEU A 1 92 ? -10.456 1.359 5.414 1.00 96.69 92 LEU A C 1
ATOM 714 O O . LEU A 1 92 ? -11.334 1.034 6.211 1.00 96.69 92 LEU A O 1
ATOM 718 N N . THR A 1 93 ? -10.418 2.573 4.857 1.00 96.94 93 THR A N 1
ATOM 719 C CA . THR A 1 93 ? -11.430 3.610 5.112 1.00 96.94 93 THR A CA 1
ATOM 720 C C . THR A 1 93 ? -12.805 3.187 4.595 1.00 96.94 93 THR A C 1
ATOM 722 O O . THR A 1 93 ? -13.786 3.303 5.329 1.00 96.94 93 THR A O 1
ATOM 725 N N . LYS A 1 94 ? -12.887 2.640 3.371 1.00 95.50 94 LYS A N 1
ATOM 726 C CA . LYS A 1 94 ? -14.139 2.114 2.791 1.00 95.50 94 LYS A CA 1
ATOM 727 C C . LYS A 1 94 ? -14.736 0.989 3.643 1.00 95.50 94 LYS A C 1
ATOM 729 O O . LYS A 1 94 ? -15.944 0.962 3.859 1.00 95.50 94 LYS A O 1
ATOM 734 N N . LEU A 1 95 ? -13.884 0.128 4.198 1.00 94.19 95 LEU A N 1
ATOM 735 C CA . LEU A 1 95 ? -14.268 -0.958 5.108 1.00 94.19 95 LEU A CA 1
ATOM 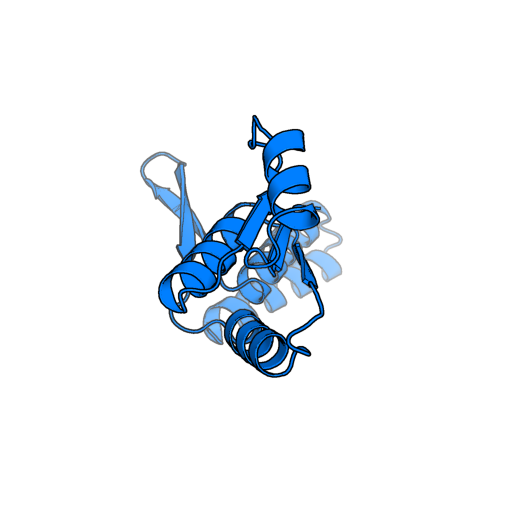736 C C . LEU A 1 95 ? -14.543 -0.491 6.548 1.00 94.19 95 LEU A C 1
ATOM 738 O O . LEU A 1 95 ? -14.874 -1.304 7.407 1.00 94.19 95 LEU A O 1
ATOM 742 N N . LYS A 1 96 ? -14.411 0.812 6.834 1.00 95.88 96 LYS A N 1
ATOM 743 C CA . LYS A 1 96 ? -14.568 1.406 8.173 1.00 95.88 96 LYS A CA 1
ATOM 744 C C . LYS A 1 96 ? -13.607 0.820 9.219 1.00 95.88 96 LYS A C 1
ATOM 746 O O . LYS A 1 96 ? -13.887 0.848 10.418 1.00 95.88 96 LYS A O 1
ATOM 751 N N . ILE A 1 97 ? -12.444 0.342 8.779 1.00 95.25 97 ILE A N 1
ATOM 752 C CA . ILE A 1 97 ? -11.383 -0.180 9.640 1.00 95.25 97 ILE A CA 1
ATOM 753 C C . ILE A 1 97 ? -10.474 0.981 10.044 1.00 95.25 97 ILE A C 1
ATOM 755 O O . ILE A 1 97 ? -9.813 1.612 9.210 1.00 95.25 97 ILE A O 1
ATOM 759 N N . LYS A 1 98 ? -10.421 1.275 11.346 1.00 96.06 98 LYS A N 1
ATOM 760 C CA . LYS A 1 98 ? -9.540 2.326 11.862 1.00 96.06 98 LYS A CA 1
ATOM 761 C C . LYS A 1 98 ? -8.082 1.888 11.783 1.00 96.06 98 LYS A C 1
ATOM 763 O O . LYS A 1 98 ? -7.706 0.823 12.278 1.00 96.06 98 LYS A O 1
ATOM 768 N N . HIS A 1 99 ? -7.261 2.751 11.201 1.00 97.75 99 HIS A N 1
ATOM 769 C CA . HIS A 1 99 ? -5.859 2.466 10.933 1.00 97.75 99 HIS A CA 1
ATOM 770 C C . HIS A 1 99 ? -4.988 3.715 11.089 1.00 97.75 99 HIS A C 1
ATOM 772 O O . HIS A 1 99 ? -5.485 4.842 11.048 1.00 97.75 99 HIS A O 1
ATOM 778 N N . ALA A 1 100 ? -3.688 3.509 11.273 1.00 97.50 100 ALA A N 1
ATOM 779 C CA . ALA A 1 100 ? -2.639 4.521 11.280 1.00 97.50 100 ALA A CA 1
ATOM 780 C C . ALA A 1 100 ? -1.769 4.426 10.028 1.00 97.50 100 ALA A C 1
ATOM 782 O O . ALA A 1 100 ? -1.701 3.373 9.389 1.00 97.50 100 ALA A O 1
ATOM 783 N N . ARG A 1 101 ? -1.122 5.535 9.657 1.00 95.94 101 ARG A N 1
ATOM 784 C CA . ARG A 1 101 ? -0.303 5.614 8.441 1.00 95.94 101 ARG A CA 1
ATOM 785 C C . ARG A 1 101 ? 0.994 6.362 8.676 1.00 95.94 101 ARG A C 1
ATOM 787 O O . ARG A 1 101 ? 0.989 7.505 9.131 1.00 95.94 101 ARG A O 1
ATOM 794 N N . ILE A 1 102 ? 2.091 5.744 8.257 1.00 95.50 102 ILE A N 1
ATOM 795 C CA . ILE A 1 102 ? 3.431 6.325 8.291 1.00 95.50 102 ILE A CA 1
ATOM 796 C C . ILE A 1 102 ? 4.064 6.164 6.909 1.00 95.50 102 ILE A C 1
ATOM 798 O O . ILE A 1 102 ? 4.072 5.077 6.332 1.00 95.50 102 ILE A O 1
ATOM 802 N N . TRP A 1 103 ? 4.563 7.268 6.360 1.00 93.69 103 TRP A N 1
ATOM 803 C CA . TRP A 1 103 ? 5.325 7.314 5.112 1.00 93.69 103 TRP A CA 1
ATOM 804 C C . TRP A 1 103 ? 6.334 8.463 5.169 1.00 93.69 103 TRP A C 1
ATOM 806 O O . TRP A 1 103 ? 6.238 9.316 6.049 1.00 93.69 103 TRP A O 1
ATOM 816 N N . SER A 1 104 ? 7.271 8.521 4.222 1.00 85.25 104 SER A N 1
ATOM 817 C CA . SER A 1 104 ? 8.373 9.502 4.214 1.00 85.25 104 SER A CA 1
ATOM 818 C C . SER A 1 104 ? 7.948 10.981 4.228 1.00 85.25 104 SER A C 1
ATOM 820 O O . SER A 1 104 ? 8.748 11.842 4.576 1.00 85.25 104 SER A O 1
ATOM 822 N N . GLY A 1 105 ? 6.692 11.293 3.893 1.00 84.12 105 GLY A N 1
ATOM 823 C CA . GLY A 1 105 ? 6.124 12.646 3.959 1.00 84.12 105 GLY A CA 1
ATOM 824 C C . GLY A 1 105 ? 5.265 12.928 5.200 1.00 84.12 105 GLY A C 1
ATOM 825 O O . GLY A 1 105 ? 4.710 14.021 5.313 1.00 84.12 105 GLY A O 1
ATOM 826 N N . GLN A 1 106 ? 5.100 11.961 6.107 1.00 90.19 106 GLN A N 1
ATOM 827 C CA . GLN A 1 106 ? 4.269 12.110 7.300 1.00 90.19 106 GLN A CA 1
ATOM 828 C C . GLN A 1 106 ? 4.993 12.948 8.361 1.00 90.19 106 GLN A C 1
ATOM 830 O O . GLN A 1 106 ? 6.052 12.569 8.849 1.00 90.19 106 GLN A O 1
ATOM 835 N N . LYS A 1 107 ? 4.391 14.068 8.776 1.00 89.12 107 LYS A N 1
ATOM 836 C CA . LYS A 1 107 ? 4.992 14.981 9.768 1.00 89.12 107 LYS A CA 1
ATOM 837 C C . LYS A 1 107 ? 4.817 14.499 11.211 1.00 89.12 107 LYS A C 1
ATOM 839 O O . LYS A 1 107 ? 5.650 14.782 12.063 1.00 89.12 107 LYS A O 1
ATOM 844 N N . LYS A 1 108 ? 3.730 13.779 11.495 1.00 93.62 108 LYS A N 1
ATOM 845 C CA . LYS A 1 108 ? 3.278 13.425 12.853 1.00 93.62 108 LYS A CA 1
ATOM 846 C C . LYS A 1 108 ? 3.500 11.942 13.176 1.00 93.62 108 LYS A C 1
ATOM 848 O O . LYS A 1 108 ? 2.597 11.250 13.632 1.00 93.62 108 LYS A O 1
ATOM 853 N N . VAL A 1 109 ? 4.709 11.438 12.924 1.00 94.12 109 VAL A N 1
ATOM 854 C CA . VAL A 1 109 ? 5.039 10.005 13.070 1.00 94.12 109 VAL A CA 1
ATOM 855 C C . VAL A 1 109 ? 4.764 9.487 14.488 1.00 94.12 109 VAL A C 1
ATOM 857 O O . VAL A 1 109 ? 4.129 8.448 14.646 1.00 94.12 109 VAL A O 1
ATOM 860 N N . ILE A 1 110 ? 5.183 10.229 15.519 1.00 94.94 110 ILE A N 1
ATOM 861 C CA . ILE A 1 110 ? 4.990 9.839 16.928 1.00 94.94 110 ILE A CA 1
ATOM 862 C C . ILE A 1 110 ? 3.499 9.771 17.288 1.00 94.94 110 ILE A C 1
ATOM 864 O O . ILE A 1 110 ? 3.084 8.862 18.005 1.00 94.94 110 ILE A O 1
ATOM 868 N N . GLU A 1 111 ? 2.683 10.695 16.772 1.00 96.31 111 GLU A N 1
ATOM 869 C CA . GLU A 1 111 ? 1.237 10.705 17.021 1.00 96.31 111 GLU A CA 1
ATOM 870 C C . GLU A 1 111 ? 0.554 9.495 16.367 1.00 96.31 111 GLU A C 1
ATOM 872 O O . GLU A 1 111 ? -0.272 8.845 16.999 1.00 96.31 111 GLU A O 1
ATOM 877 N N . GLU A 1 112 ? 0.925 9.144 15.131 1.00 96.62 112 GLU A N 1
ATOM 878 C CA . GLU A 1 112 ? 0.379 7.973 14.430 1.00 96.62 112 GLU A CA 1
ATOM 879 C C . GLU A 1 112 ? 0.800 6.654 15.092 1.00 96.62 112 GLU A C 1
ATOM 881 O O . GLU A 1 112 ? -0.028 5.752 15.239 1.00 96.62 112 GLU A O 1
ATOM 886 N N . LEU A 1 113 ? 2.054 6.554 15.552 1.00 96.12 113 LEU A N 1
ATOM 887 C CA . LEU A 1 113 ? 2.523 5.412 16.343 1.00 96.12 113 LEU A CA 1
ATOM 888 C C . LEU A 1 113 ? 1.772 5.303 17.668 1.00 96.12 113 LEU A C 1
ATOM 890 O O . LEU A 1 113 ? 1.332 4.215 18.028 1.00 96.12 113 LEU A O 1
ATOM 894 N N . SER A 1 114 ? 1.584 6.421 18.372 1.00 96.81 114 SER A N 1
ATOM 895 C CA . SER A 1 114 ? 0.838 6.443 19.634 1.00 96.81 114 SER A CA 1
ATOM 896 C C . SER A 1 114 ? -0.629 6.091 19.402 1.00 96.81 114 SER A C 1
ATOM 898 O O . SER A 1 114 ? -1.172 5.269 20.127 1.00 96.81 114 SER A O 1
ATOM 900 N N . ARG A 1 115 ? -1.264 6.589 18.328 1.00 97.12 115 ARG A N 1
ATOM 901 C CA . ARG A 1 115 ? -2.626 6.181 17.947 1.00 97.12 115 ARG A CA 1
ATOM 902 C C . ARG A 1 115 ? -2.697 4.682 17.682 1.00 97.12 115 ARG A C 1
ATOM 904 O O . ARG A 1 115 ? -3.614 4.023 18.160 1.00 97.12 115 ARG A O 1
ATOM 911 N N . PHE A 1 116 ? -1.752 4.133 16.922 1.00 97.81 116 PHE A N 1
ATOM 912 C CA . PHE A 1 116 ? -1.699 2.695 16.682 1.00 97.81 116 PHE A CA 1
ATOM 913 C C . PHE A 1 116 ? -1.444 1.894 17.955 1.00 97.81 116 PHE A C 1
ATOM 915 O O . PHE A 1 116 ? -1.996 0.813 18.086 1.00 97.81 116 PHE A O 1
ATOM 922 N N . ARG A 1 117 ? -0.641 2.380 18.899 1.00 96.38 117 ARG A N 1
ATOM 923 C CA . ARG A 1 117 ? -0.361 1.663 20.147 1.00 96.38 117 ARG A CA 1
ATOM 924 C C . ARG A 1 117 ? -1.546 1.732 21.110 1.00 96.38 117 ARG A C 1
ATOM 926 O O . ARG A 1 117 ? -2.032 0.694 21.551 1.00 96.38 117 ARG A O 1
ATOM 933 N N . ASP A 1 118 ? -2.052 2.936 21.346 1.00 96.94 118 ASP A N 1
ATOM 934 C CA . ASP A 1 118 ? -2.878 3.266 22.508 1.00 96.94 118 ASP A CA 1
ATOM 935 C C . ASP A 1 118 ? -4.389 3.248 22.211 1.00 96.94 118 ASP A C 1
ATOM 937 O O . ASP A 1 118 ? -5.175 2.969 23.113 1.00 96.94 118 ASP A O 1
ATOM 941 N N . ASP A 1 119 ? -4.836 3.483 20.966 1.00 96.75 119 ASP A N 1
ATOM 942 C CA . ASP A 1 119 ? -6.262 3.351 20.611 1.00 96.75 119 ASP A CA 1
ATOM 943 C C . ASP A 1 119 ? -6.592 1.872 20.331 1.00 96.75 119 ASP A C 1
ATOM 945 O O . ASP A 1 119 ? -6.153 1.334 19.307 1.00 96.75 119 ASP A O 1
ATOM 949 N N . PRO A 1 120 ? -7.390 1.182 21.170 1.00 94.50 120 PRO A N 1
ATOM 950 C CA . PRO A 1 120 ? -7.742 -0.222 20.950 1.00 94.50 120 PRO A CA 1
ATOM 951 C C . PRO A 1 120 ? -8.565 -0.435 19.674 1.00 94.50 120 PRO A C 1
ATOM 953 O O . PRO A 1 120 ? -8.574 -1.542 19.138 1.00 94.50 120 PRO A O 1
ATOM 956 N N . LYS A 1 121 ? -9.225 0.610 19.153 1.00 95.06 121 LYS A N 1
ATOM 957 C CA . LYS A 1 121 ? -9.963 0.555 17.886 1.00 95.06 121 LYS A CA 1
ATOM 958 C C . LYS A 1 121 ? -9.038 0.707 16.679 1.00 95.06 121 LYS A C 1
ATOM 960 O O . LYS A 1 121 ? -9.398 0.241 15.604 1.00 95.06 121 LYS A O 1
ATOM 965 N N . CYS A 1 122 ? -7.874 1.343 16.827 1.00 96.81 122 CYS A N 1
ATOM 966 C CA . CYS A 1 122 ? -6.872 1.457 15.769 1.00 96.81 122 CYS A CA 1
ATOM 967 C C . CYS A 1 122 ? -6.088 0.142 15.672 1.00 96.81 122 CYS A C 1
ATOM 969 O O . CYS A 1 122 ? -5.167 -0.112 16.454 1.00 96.81 122 CYS A O 1
ATOM 971 N N . LYS A 1 123 ? -6.503 -0.725 14.745 1.00 96.25 123 LYS A N 1
ATOM 972 C CA . LYS A 1 123 ? -6.013 -2.108 14.662 1.00 96.25 123 LYS A CA 1
ATOM 973 C C . LYS A 1 123 ? -4.899 -2.316 13.644 1.00 96.25 123 LYS A C 1
ATOM 975 O O . LYS A 1 123 ? -4.146 -3.275 13.777 1.00 96.25 123 LYS A O 1
ATOM 980 N N . ILE A 1 124 ? -4.779 -1.432 12.656 1.00 98.06 124 ILE A N 1
ATOM 981 C CA . ILE A 1 124 ? -3.850 -1.594 11.532 1.00 98.06 124 ILE A CA 1
ATOM 982 C C . ILE A 1 124 ? -2.889 -0.406 11.467 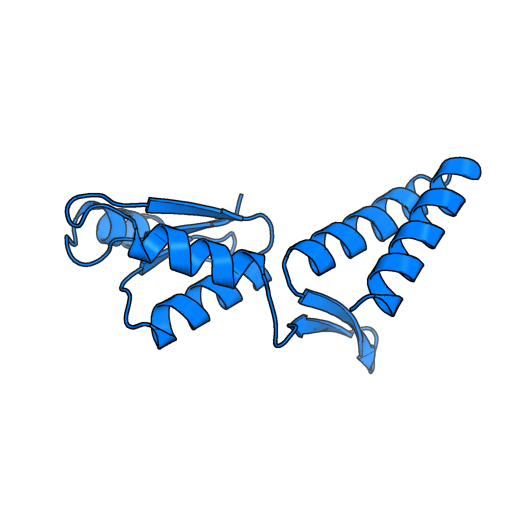1.00 98.06 124 ILE A C 1
ATOM 984 O O . ILE A 1 124 ? -3.328 0.741 11.541 1.00 98.06 124 ILE A O 1
ATOM 988 N N . LEU A 1 125 ? -1.596 -0.661 11.286 1.00 97.88 125 LEU A N 1
ATOM 989 C CA . LEU A 1 125 ? -0.592 0.348 10.941 1.00 97.88 125 LEU A CA 1
ATOM 990 C C . LEU A 1 125 ? -0.069 0.082 9.533 1.00 97.88 125 LEU A C 1
ATOM 992 O O . LEU A 1 125 ? 0.453 -0.993 9.267 1.00 97.88 125 LEU A O 1
ATOM 996 N N . VAL A 1 126 ? -0.169 1.069 8.647 1.00 97.56 126 VAL A N 1
ATOM 997 C CA . VAL A 1 126 ? 0.357 0.999 7.279 1.00 97.56 126 VAL A CA 1
ATOM 998 C C . VAL A 1 126 ? 1.645 1.810 7.208 1.00 97.56 126 VAL A C 1
ATOM 1000 O O . VAL A 1 126 ? 1.614 3.040 7.320 1.00 97.56 126 VAL A O 1
ATOM 1003 N N . LEU A 1 127 ? 2.774 1.133 7.022 1.00 95.50 127 LEU A N 1
ATOM 1004 C CA . LEU A 1 127 ? 4.106 1.724 7.114 1.00 95.50 127 LEU A CA 1
ATOM 1005 C C . LEU A 1 127 ? 4.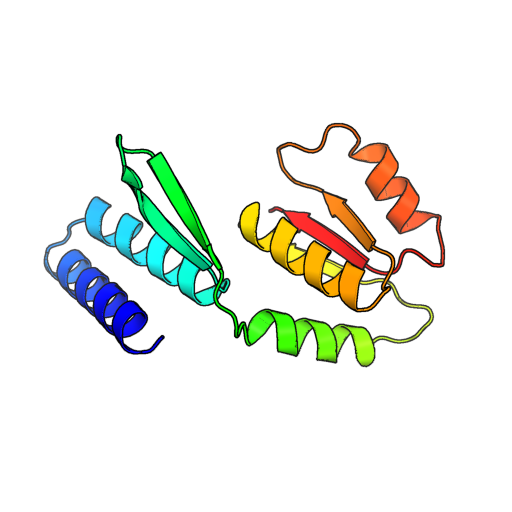867 1.553 5.802 1.00 95.50 127 LEU A C 1
ATOM 1007 O O . LEU A 1 127 ? 4.890 0.468 5.231 1.00 95.50 127 LEU A O 1
ATOM 1011 N N . ASN A 1 128 ? 5.446 2.647 5.308 1.00 92.62 128 ASN A N 1
ATOM 1012 C CA . ASN A 1 128 ? 6.330 2.609 4.149 1.00 92.62 128 ASN A CA 1
ATOM 1013 C C . ASN A 1 128 ? 7.772 2.284 4.558 1.00 92.62 128 ASN A C 1
ATOM 1015 O O . ASN A 1 128 ? 8.297 2.994 5.417 1.00 92.62 128 ASN A O 1
ATOM 1019 N N . ASP A 1 129 ? 8.371 1.268 3.933 1.00 79.50 129 ASP A N 1
ATOM 1020 C CA . ASP A 1 129 ? 9.769 0.852 4.114 1.00 79.50 129 ASP A CA 1
ATOM 1021 C C . ASP A 1 129 ? 10.676 1.150 2.905 1.00 79.50 129 ASP A C 1
ATOM 1023 O O . ASP A 1 129 ? 10.222 1.057 1.733 1.00 79.50 129 ASP A O 1
#